Protein AF-A0A948X7G3-F1 (afdb_monomer_lite)

Secondary structure (DSSP, 8-state):
----PPP-HHHHHHHHTTS-GGGGSGGGS-HHHHHHHHHHHHHHHHHHTT-TTS----HHHHHHHHHHHHHHHHHTT---S-----HHHHHHHHHHHHHHHHHHHHHHHTT---TTHHHHHHHHHHHHHHHHHHHT-----

Sequence (141 aa):
MINIQATNFKGLIATIEGKSRAAALPSNLLDPYLHQIGRDLRIAELYLRGDYTKEPYISGILYLIAHLMRERMRENGHEVTKLKVNEDLFHVLMKIYQRYIEREIVARVVGGRCEEDGDEMLCALDLQIASFSENEHFVSS

Structure (mmCIF, N/CA/C/O backbone):
data_AF-A0A948X7G3-F1
#
_entry.id   AF-A0A948X7G3-F1
#
loop_
_atom_site.group_PDB
_atom_site.id
_atom_site.type_symbol
_atom_site.label_atom_id
_atom_site.label_alt_id
_atom_site.label_comp_id
_atom_site.label_asym_id
_atom_site.label_entity_id
_atom_site.label_seq_id
_atom_site.pdbx_PDB_ins_code
_atom_site.Cartn_x
_atom_site.Cartn_y
_atom_site.Cartn_z
_atom_site.occupancy
_atom_site.B_iso_or_equiv
_atom_site.auth_seq_id
_atom_site.auth_comp_id
_atom_site.auth_asym_id
_atom_site.auth_atom_id
_atom_site.pdbx_PDB_model_num
ATOM 1 N N . MET A 1 1 ? 12.002 7.538 -25.890 1.00 48.09 1 MET A N 1
ATOM 2 C CA . MET A 1 1 ? 11.472 7.823 -24.539 1.00 48.09 1 MET A CA 1
ATOM 3 C C . MET A 1 1 ? 10.415 6.769 -24.240 1.00 48.09 1 MET A C 1
ATOM 5 O O . MET A 1 1 ? 9.472 6.669 -25.013 1.00 48.09 1 MET A O 1
ATOM 9 N N . ILE A 1 2 ? 10.603 5.913 -23.230 1.00 47.28 2 ILE A N 1
ATOM 10 C CA . ILE A 1 2 ? 9.582 4.917 -22.858 1.00 47.28 2 ILE A CA 1
ATOM 11 C C . ILE A 1 2 ? 8.443 5.678 -22.174 1.00 47.28 2 ILE A C 1
ATOM 13 O O . ILE A 1 2 ? 8.673 6.318 -21.150 1.00 47.28 2 ILE A O 1
ATOM 17 N N . ASN A 1 3 ? 7.242 5.644 -22.756 1.00 61.50 3 ASN A N 1
ATOM 18 C CA . ASN A 1 3 ? 6.047 6.228 -22.155 1.00 61.50 3 ASN A CA 1
ATOM 19 C C . ASN A 1 3 ? 5.624 5.356 -20.963 1.00 61.50 3 ASN A C 1
ATOM 21 O O . ASN A 1 3 ? 5.042 4.28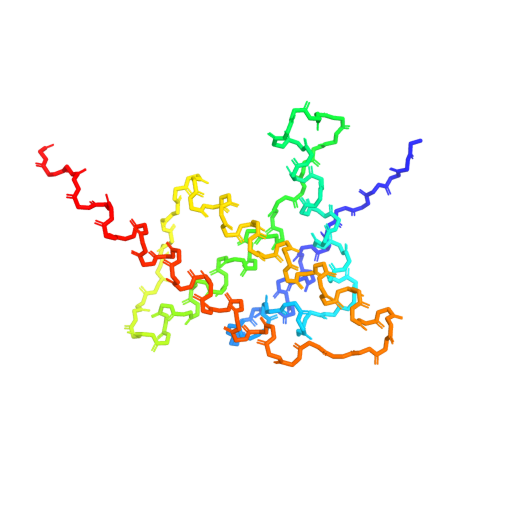6 -21.141 1.00 61.50 3 ASN A O 1
ATOM 25 N N . ILE A 1 4 ? 5.990 5.776 -19.753 1.00 64.25 4 ILE A N 1
ATOM 26 C CA . ILE A 1 4 ? 5.583 5.106 -18.520 1.00 64.25 4 ILE A CA 1
ATOM 27 C C . ILE A 1 4 ? 4.200 5.636 -18.154 1.00 64.25 4 ILE A C 1
ATOM 29 O O . ILE A 1 4 ? 4.066 6.769 -17.697 1.00 64.25 4 ILE A O 1
ATOM 33 N N . GLN A 1 5 ? 3.174 4.810 -18.355 1.00 75.38 5 GLN A N 1
ATOM 34 C CA . GLN A 1 5 ? 1.814 5.156 -17.957 1.00 75.38 5 GLN A CA 1
ATOM 35 C C . GLN A 1 5 ? 1.690 5.187 -16.432 1.00 75.38 5 GLN A C 1
ATOM 37 O O . GLN A 1 5 ? 2.082 4.228 -15.761 1.00 75.38 5 GLN A O 1
ATOM 42 N N . ALA A 1 6 ? 1.109 6.268 -15.908 1.00 73.94 6 ALA A N 1
ATOM 43 C CA . ALA A 1 6 ? 0.747 6.408 -14.501 1.00 73.94 6 ALA A CA 1
ATOM 44 C C . ALA A 1 6 ? -0.152 5.255 -14.023 1.00 73.94 6 ALA A C 1
ATOM 46 O O . ALA A 1 6 ? -0.809 4.587 -14.827 1.00 73.94 6 ALA A O 1
ATOM 47 N N . THR A 1 7 ? -0.200 5.030 -12.707 1.00 83.50 7 THR A N 1
ATOM 48 C CA . THR A 1 7 ? -1.175 4.108 -12.108 1.00 83.50 7 THR A CA 1
ATOM 49 C C . THR A 1 7 ? -2.593 4.424 -12.600 1.00 83.50 7 THR A C 1
ATOM 51 O O . THR A 1 7 ? -2.998 5.590 -12.626 1.00 83.50 7 THR A O 1
ATOM 54 N N . ASN A 1 8 ? -3.382 3.399 -12.954 1.00 88.94 8 ASN A N 1
ATOM 55 C CA . ASN A 1 8 ? -4.813 3.571 -13.238 1.00 88.94 8 ASN A CA 1
ATOM 56 C C . ASN A 1 8 ? -5.559 3.892 -11.934 1.00 88.94 8 ASN A C 1
ATOM 58 O O . ASN A 1 8 ? -6.165 3.022 -11.305 1.00 88.94 8 ASN A O 1
ATOM 62 N N . PHE A 1 9 ? -5.490 5.158 -11.530 1.00 90.25 9 PHE A N 1
ATOM 63 C CA . PHE A 1 9 ? -5.932 5.629 -10.225 1.00 90.25 9 PHE A CA 1
ATOM 64 C C . PHE A 1 9 ? -7.428 5.406 -9.990 1.00 90.25 9 PHE A C 1
ATOM 66 O O . PHE A 1 9 ? -7.822 4.943 -8.925 1.00 90.25 9 PHE A O 1
ATOM 73 N N . LYS A 1 10 ? -8.262 5.651 -11.008 1.00 92.12 10 LYS A N 1
ATOM 74 C CA . LYS A 1 10 ? -9.710 5.403 -10.920 1.00 92.12 10 LYS A CA 1
ATOM 75 C C . LYS A 1 10 ? -10.018 3.926 -10.684 1.00 92.12 10 LYS A C 1
ATOM 77 O O . LYS A 1 10 ? -10.869 3.605 -9.861 1.00 92.12 10 LYS A O 1
ATOM 82 N N . GLY A 1 11 ? -9.315 3.037 -11.387 1.00 92.75 11 GLY A N 1
ATOM 83 C CA . GLY A 1 11 ? -9.459 1.600 -11.183 1.00 92.75 11 GLY A CA 1
ATOM 84 C C . GLY A 1 11 ? -9.006 1.170 -9.787 1.00 92.75 11 GLY A C 1
ATOM 85 O O . GLY A 1 11 ? -9.727 0.437 -9.120 1.00 92.75 11 GLY A O 1
ATOM 86 N N . LEU A 1 12 ? -7.869 1.694 -9.313 1.00 93.94 12 LEU A N 1
ATOM 87 C CA . LEU A 1 12 ? -7.364 1.418 -7.967 1.00 93.94 12 LEU A CA 1
ATOM 88 C C . LEU A 1 12 ? -8.392 1.800 -6.891 1.00 93.94 12 LEU A C 1
ATOM 90 O O . LEU A 1 12 ? -8.710 0.973 -6.039 1.00 93.94 12 LEU A O 1
ATOM 94 N N . ILE A 1 13 ? -8.962 3.009 -6.967 1.00 94.38 13 ILE A N 1
ATOM 95 C CA . ILE A 1 13 ? -10.015 3.455 -6.041 1.00 94.38 13 ILE A CA 1
ATOM 96 C C . ILE A 1 13 ? -11.186 2.476 -6.062 1.00 94.38 13 ILE A C 1
ATOM 98 O O . ILE A 1 13 ? -11.562 1.965 -5.014 1.00 94.38 13 ILE A O 1
ATOM 102 N N . ALA A 1 14 ? -11.712 2.145 -7.244 1.00 93.62 14 ALA A N 1
ATOM 103 C CA . ALA A 1 14 ? -12.848 1.233 -7.366 1.00 93.62 14 ALA A CA 1
ATOM 104 C C . ALA A 1 14 ? -12.571 -0.160 -6.764 1.00 93.62 14 ALA A C 1
ATOM 106 O O . ALA A 1 14 ? -13.492 -0.831 -6.302 1.00 93.62 14 ALA A O 1
ATOM 107 N N . THR A 1 15 ? -11.310 -0.607 -6.738 1.00 93.38 15 THR A N 1
ATOM 108 C CA . THR A 1 15 ? -10.947 -1.886 -6.111 1.00 93.38 15 THR A CA 1
ATOM 109 C C . THR A 1 15 ? -10.860 -1.855 -4.590 1.00 93.38 15 THR A C 1
ATOM 111 O O . THR A 1 15 ? -10.882 -2.928 -3.989 1.00 93.38 15 THR A O 1
ATOM 114 N N . ILE A 1 16 ? -10.776 -0.684 -3.964 1.00 95.12 16 ILE A N 1
ATOM 115 C CA . ILE A 1 16 ? -10.466 -0.527 -2.531 1.00 95.12 16 ILE A CA 1
ATOM 116 C C . ILE A 1 16 ? -11.585 0.202 -1.784 1.00 95.12 16 ILE A C 1
ATOM 118 O O . ILE A 1 16 ? -11.814 -0.043 -0.601 1.00 95.12 16 ILE A O 1
ATOM 122 N N . GLU A 1 17 ? -12.302 1.092 -2.460 1.00 91.94 17 GLU A N 1
ATOM 123 C CA . GLU A 1 17 ? -13.352 1.904 -1.867 1.00 91.94 17 GLU A CA 1
ATOM 124 C C . GLU A 1 17 ? -14.423 1.043 -1.181 1.00 91.94 17 GLU A C 1
ATOM 126 O O . GLU A 1 17 ? -14.891 0.037 -1.714 1.00 91.94 17 GLU A O 1
ATOM 131 N N . GLY A 1 18 ? -14.778 1.426 0.049 1.00 88.06 18 GLY A N 1
ATOM 132 C CA . GLY A 1 18 ? -15.749 0.709 0.878 1.00 88.06 18 GLY A CA 1
ATOM 133 C C . GLY A 1 18 ? -15.259 -0.617 1.474 1.00 88.06 18 GLY A C 1
ATOM 134 O O . GLY A 1 18 ? -16.023 -1.255 2.198 1.00 88.06 18 GLY A O 1
ATOM 135 N N . LYS A 1 19 ? -14.018 -1.041 1.207 1.00 93.50 19 LYS A N 1
ATOM 136 C CA . LYS A 1 19 ? -13.433 -2.257 1.790 1.00 93.50 19 LYS A CA 1
ATOM 137 C C . LYS A 1 19 ? -12.692 -1.966 3.097 1.00 93.50 19 LYS A C 1
ATOM 139 O O . LYS A 1 19 ? -12.470 -0.813 3.456 1.00 93.50 19 LYS A O 1
ATOM 144 N N . SER A 1 20 ? -12.346 -3.032 3.818 1.00 92.50 20 SER A N 1
ATOM 145 C CA . SER A 1 20 ? -11.525 -2.950 5.028 1.00 92.50 20 SER A CA 1
ATOM 146 C C . SER A 1 20 ? -10.082 -2.566 4.700 1.00 92.50 20 SER A C 1
ATOM 148 O O . SER A 1 20 ? -9.631 -2.740 3.565 1.00 92.50 20 SER A O 1
ATOM 150 N N . ARG A 1 21 ? -9.320 -2.160 5.727 1.00 90.25 21 ARG A N 1
ATOM 151 C CA . ARG A 1 21 ? -7.892 -1.812 5.610 1.00 90.25 21 ARG A CA 1
ATOM 152 C C . ARG A 1 21 ? -7.072 -2.859 4.849 1.00 90.25 21 ARG A C 1
ATOM 154 O O . ARG A 1 21 ? -6.161 -2.510 4.104 1.00 90.25 21 ARG A O 1
ATOM 161 N N . ALA A 1 22 ? -7.428 -4.139 4.992 1.00 91.81 22 ALA A N 1
ATOM 162 C CA . ALA A 1 22 ? -6.735 -5.248 4.349 1.00 91.81 22 ALA A CA 1
ATOM 163 C C . ALA A 1 22 ? -6.706 -5.115 2.818 1.00 91.81 22 ALA A C 1
ATOM 165 O O . ALA A 1 22 ? -5.735 -5.537 2.198 1.00 91.81 22 ALA A O 1
ATOM 166 N N . ALA A 1 23 ? -7.712 -4.486 2.199 1.00 94.25 23 ALA A N 1
ATOM 167 C CA . ALA A 1 23 ? -7.762 -4.285 0.750 1.00 94.25 23 ALA A CA 1
ATOM 168 C C . ALA A 1 23 ? -6.630 -3.396 0.208 1.00 94.25 23 ALA A C 1
ATOM 170 O O . ALA A 1 23 ? -6.317 -3.469 -0.977 1.00 94.25 23 ALA A O 1
ATOM 171 N N . ALA A 1 24 ? -6.017 -2.573 1.062 1.00 95.69 24 ALA A N 1
ATOM 172 C CA . ALA A 1 24 ? -4.883 -1.727 0.711 1.00 95.69 24 ALA A CA 1
ATOM 173 C C . ALA A 1 24 ? -3.522 -2.349 1.078 1.00 95.69 24 ALA A C 1
ATOM 175 O O . ALA A 1 24 ? -2.498 -1.684 0.916 1.00 95.69 24 ALA A O 1
ATOM 176 N N . LEU A 1 25 ? -3.480 -3.598 1.562 1.00 95.25 25 LEU A N 1
ATOM 177 C CA . LEU A 1 25 ? -2.226 -4.322 1.792 1.00 95.25 25 LEU A CA 1
ATOM 178 C C . LEU A 1 25 ? -1.654 -4.855 0.471 1.00 95.25 25 LEU A C 1
ATOM 180 O O . LEU A 1 25 ? -2.434 -5.325 -0.361 1.00 95.25 25 LEU A O 1
ATOM 184 N N . PRO A 1 26 ? -0.318 -4.868 0.290 1.00 95.38 26 PRO A N 1
ATOM 185 C CA . PRO A 1 26 ? 0.322 -5.398 -0.915 1.00 95.38 26 PRO A CA 1
ATOM 186 C C . PRO A 1 26 ? -0.168 -6.793 -1.317 1.00 95.38 26 PRO A C 1
ATOM 188 O O . PRO A 1 26 ? -0.505 -7.008 -2.480 1.00 95.38 26 PRO A O 1
ATOM 191 N N . SER A 1 27 ? -0.315 -7.705 -0.353 1.00 94.00 27 SER A N 1
ATOM 192 C CA . SER A 1 27 ? -0.788 -9.077 -0.581 1.00 94.00 27 SER A CA 1
ATOM 193 C C . SER A 1 27 ? -2.190 -9.168 -1.191 1.00 94.00 27 SER A C 1
ATOM 195 O O . SER A 1 27 ? -2.499 -10.136 -1.881 1.00 94.00 27 SER A O 1
ATOM 197 N N . ASN A 1 28 ? -3.022 -8.140 -1.013 1.00 94.69 28 ASN A N 1
ATOM 198 C CA . ASN A 1 28 ? -4.388 -8.087 -1.534 1.00 94.69 28 ASN A CA 1
ATOM 199 C C . ASN A 1 28 ? -4.530 -7.228 -2.799 1.00 94.69 28 ASN A C 1
ATOM 201 O O . ASN A 1 28 ? -5.610 -7.182 -3.394 1.00 94.69 28 ASN A O 1
ATOM 205 N N . LEU A 1 29 ? -3.460 -6.561 -3.244 1.00 94.69 29 LEU A N 1
ATOM 206 C CA . LEU A 1 29 ? -3.476 -5.826 -4.503 1.00 94.69 29 LEU A CA 1
ATOM 207 C C . LEU A 1 29 ? -3.440 -6.790 -5.690 1.00 94.69 29 LEU A C 1
ATOM 209 O O . LEU A 1 29 ? -2.717 -7.788 -5.696 1.00 94.69 29 LEU A O 1
ATOM 213 N N . LEU A 1 30 ? -4.190 -6.457 -6.741 1.00 93.12 30 LEU A N 1
ATOM 214 C CA . LEU A 1 30 ? -4.073 -7.139 -8.031 1.00 93.12 30 LEU A CA 1
ATOM 215 C C . LEU A 1 30 ? -2.705 -6.836 -8.656 1.00 93.12 30 LEU A C 1
ATOM 217 O O . LEU A 1 30 ? -2.227 -5.704 -8.551 1.00 93.12 30 LEU A O 1
ATOM 221 N N . ASP A 1 31 ? -2.126 -7.806 -9.372 1.00 92.62 31 ASP A N 1
ATOM 222 C CA . ASP A 1 31 ? -0.799 -7.685 -10.003 1.00 92.62 31 ASP A CA 1
ATOM 223 C C . ASP A 1 31 ? -0.577 -6.360 -10.753 1.00 92.62 31 ASP A C 1
ATOM 225 O O . ASP A 1 31 ? 0.458 -5.723 -10.534 1.00 92.62 31 ASP A O 1
ATOM 229 N N . PRO A 1 32 ? -1.522 -5.862 -11.585 1.00 93.25 32 PRO A N 1
ATOM 230 C CA . PRO A 1 32 ? -1.306 -4.605 -12.293 1.00 93.25 32 PRO A CA 1
ATOM 231 C C . PRO A 1 32 ? -1.083 -3.424 -11.345 1.00 93.25 32 PRO A C 1
ATOM 233 O O . PRO A 1 32 ? -0.212 -2.595 -11.598 1.00 93.25 32 PRO A O 1
ATOM 236 N N . TYR A 1 33 ? -1.838 -3.353 -10.246 1.00 94.88 33 TYR A N 1
ATOM 237 C CA . TYR A 1 33 ? -1.699 -2.280 -9.263 1.00 94.88 33 TYR A CA 1
ATOM 238 C C . TYR A 1 33 ? -0.448 -2.451 -8.416 1.00 94.88 33 TYR A C 1
ATOM 240 O O . TYR A 1 33 ? 0.242 -1.467 -8.170 1.00 94.88 33 TYR A O 1
ATOM 248 N N . LEU A 1 34 ? -0.113 -3.685 -8.039 1.00 94.31 34 LEU A N 1
ATOM 249 C CA . LEU A 1 34 ? 1.105 -3.990 -7.298 1.00 94.31 34 LEU A CA 1
ATOM 250 C C . LEU A 1 34 ? 2.349 -3.469 -8.042 1.00 94.31 34 LEU A C 1
ATOM 252 O O . LEU A 1 34 ? 3.142 -2.704 -7.492 1.00 94.31 34 LEU A O 1
ATOM 256 N N . HIS A 1 35 ? 2.478 -3.796 -9.330 1.00 94.06 35 HIS A N 1
ATOM 257 C CA . HIS A 1 35 ? 3.606 -3.348 -10.149 1.00 94.06 35 HIS A CA 1
ATOM 258 C C . HIS A 1 35 ? 3.579 -1.845 -10.455 1.00 94.06 35 HIS A C 1
ATOM 260 O O . HIS A 1 35 ? 4.634 -1.206 -10.466 1.00 94.06 35 HIS A O 1
ATOM 266 N N . GLN A 1 36 ?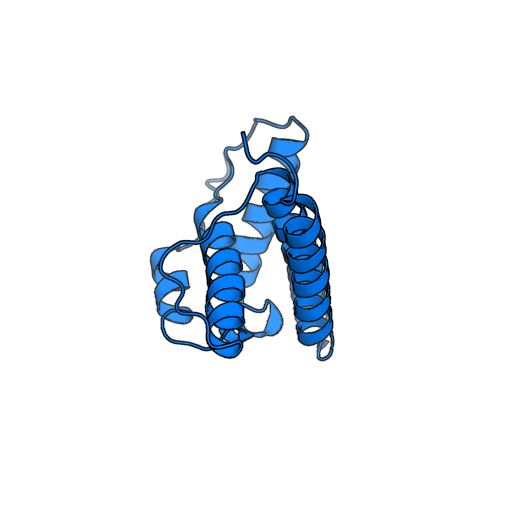 2.400 -1.266 -10.706 1.00 94.44 36 GLN A N 1
ATOM 267 C CA . GLN A 1 36 ? 2.269 0.174 -10.951 1.00 94.44 36 GLN A CA 1
ATOM 268 C C . GLN A 1 36 ? 2.676 0.991 -9.719 1.00 94.44 36 GLN A C 1
ATOM 270 O O . GLN A 1 36 ? 3.489 1.904 -9.843 1.00 94.44 36 GLN A O 1
ATOM 275 N N . ILE A 1 37 ? 2.194 0.615 -8.532 1.00 95.38 37 ILE A N 1
ATOM 276 C CA . ILE A 1 37 ? 2.536 1.286 -7.275 1.00 95.38 37 ILE A CA 1
ATOM 277 C C . ILE A 1 37 ? 4.009 1.074 -6.923 1.00 95.38 37 ILE A C 1
ATOM 279 O O . ILE A 1 37 ? 4.671 2.032 -6.536 1.00 95.38 37 ILE A O 1
ATOM 283 N N . GLY A 1 38 ? 4.558 -0.131 -7.111 1.00 95.06 38 GLY A N 1
ATOM 284 C CA . GLY A 1 38 ? 5.977 -0.397 -6.843 1.00 95.06 38 GLY A CA 1
ATOM 285 C C . GLY A 1 38 ? 6.895 0.466 -7.711 1.00 95.06 38 GLY A C 1
ATOM 286 O O . GLY A 1 38 ? 7.856 1.065 -7.228 1.00 95.06 38 GLY A O 1
ATOM 287 N N . ARG A 1 39 ? 6.551 0.618 -8.993 1.00 94.31 39 ARG A N 1
ATOM 288 C CA . ARG A 1 39 ? 7.240 1.537 -9.903 1.00 94.31 39 ARG A CA 1
ATOM 289 C C . ARG A 1 39 ? 7.098 2.994 -9.462 1.00 94.31 39 ARG A C 1
ATOM 291 O O . ARG A 1 39 ? 8.092 3.715 -9.468 1.00 94.31 39 ARG A O 1
ATOM 298 N N . ASP A 1 40 ? 5.891 3.432 -9.118 1.00 94.12 40 ASP A N 1
ATOM 299 C CA . ASP A 1 40 ? 5.628 4.824 -8.741 1.00 94.12 40 ASP A CA 1
ATOM 300 C C . ASP A 1 40 ? 6.356 5.196 -7.436 1.00 94.12 40 ASP A C 1
ATOM 302 O O . ASP A 1 40 ? 6.949 6.273 -7.357 1.00 94.12 40 ASP A O 1
ATOM 306 N N . LEU A 1 41 ? 6.426 4.275 -6.465 1.00 94.50 41 LEU A N 1
ATOM 307 C CA . LEU A 1 41 ? 7.235 4.413 -5.246 1.00 94.50 41 LEU A CA 1
ATOM 308 C C . LEU A 1 41 ? 8.719 4.547 -5.570 1.00 94.50 41 LEU A C 1
ATOM 310 O O . LEU A 1 41 ? 9.383 5.435 -5.042 1.00 94.50 41 LEU A O 1
ATOM 314 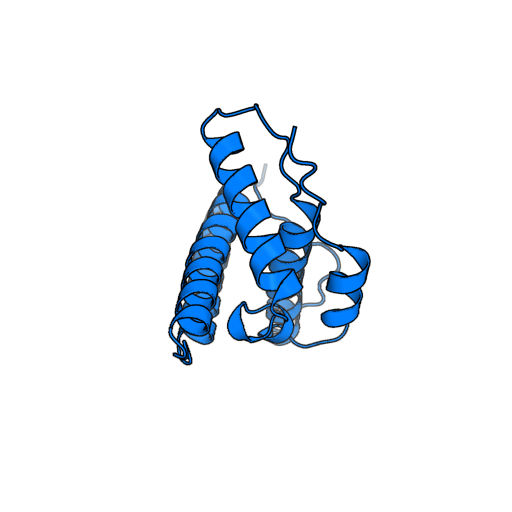N N . ARG A 1 42 ? 9.234 3.727 -6.493 1.00 94.06 42 ARG A N 1
ATOM 315 C CA . ARG A 1 42 ? 10.636 3.815 -6.906 1.00 94.06 42 ARG A CA 1
ATOM 316 C C . ARG A 1 42 ? 10.960 5.139 -7.599 1.00 94.06 42 ARG A C 1
ATOM 318 O O . ARG A 1 42 ? 12.035 5.689 -7.378 1.00 94.06 42 ARG A O 1
ATOM 325 N N . ILE A 1 43 ? 10.054 5.657 -8.430 1.00 93.06 43 ILE A N 1
ATOM 326 C CA . ILE A 1 43 ? 10.214 6.981 -9.053 1.00 93.06 43 ILE A CA 1
ATOM 327 C C . ILE A 1 43 ? 10.203 8.070 -7.975 1.00 93.06 43 ILE A C 1
ATOM 329 O O . ILE A 1 43 ? 11.070 8.939 -7.995 1.00 93.06 43 ILE A O 1
ATOM 333 N N . ALA A 1 44 ? 9.278 8.002 -7.014 1.00 91.94 44 ALA A N 1
ATOM 334 C CA . ALA A 1 44 ? 9.221 8.952 -5.906 1.00 91.94 44 ALA A CA 1
ATOM 335 C C . ALA A 1 44 ? 10.492 8.928 -5.047 1.00 91.94 44 ALA A C 1
ATOM 337 O O . ALA A 1 44 ? 11.028 9.980 -4.714 1.00 91.94 44 ALA A O 1
ATOM 338 N N . GLU A 1 45 ? 11.029 7.747 -4.745 1.00 92.81 45 GLU A N 1
ATOM 339 C CA . GLU A 1 45 ? 12.289 7.607 -4.017 1.00 92.81 45 GLU A CA 1
ATOM 340 C C . GLU A 1 45 ? 13.469 8.248 -4.764 1.00 92.81 45 GLU A C 1
ATOM 342 O O . GLU A 1 45 ? 14.278 8.945 -4.152 1.00 92.81 45 GLU A O 1
ATOM 347 N N . LEU A 1 46 ? 13.581 8.022 -6.078 1.00 92.06 46 LEU A N 1
ATOM 348 C CA . LEU A 1 46 ? 14.628 8.632 -6.905 1.00 92.06 46 LEU A CA 1
ATOM 349 C C . LEU A 1 46 ? 14.496 10.158 -6.934 1.00 92.06 46 LEU A C 1
ATOM 351 O O . LEU A 1 46 ? 15.492 10.857 -6.744 1.00 92.06 46 LEU A O 1
ATOM 355 N N . TYR A 1 47 ? 13.268 10.659 -7.070 1.00 92.06 47 TYR A N 1
ATOM 356 C CA . TYR A 1 47 ? 12.971 12.087 -7.031 1.00 92.06 47 TYR A CA 1
ATOM 357 C C . TYR A 1 47 ? 13.404 12.722 -5.702 1.00 92.06 47 TYR A C 1
ATOM 359 O O . TYR A 1 47 ? 14.106 13.730 -5.697 1.00 92.06 47 TYR A O 1
ATOM 367 N N . LEU A 1 48 ? 13.084 12.086 -4.569 1.00 88.00 48 LEU A N 1
ATOM 368 C CA . LEU A 1 48 ? 13.504 12.541 -3.234 1.00 88.00 48 LEU A CA 1
ATOM 369 C C . LEU A 1 48 ? 15.027 12.497 -3.026 1.00 88.00 48 LEU A C 1
ATOM 371 O O . LEU A 1 48 ? 15.556 13.211 -2.178 1.00 88.00 48 LEU A O 1
ATOM 375 N N . ARG A 1 49 ? 15.750 11.676 -3.796 1.00 90.38 49 ARG A N 1
ATOM 376 C CA . ARG A 1 49 ? 17.223 11.607 -3.792 1.00 90.38 49 ARG A CA 1
ATOM 377 C C . ARG A 1 49 ? 17.881 12.595 -4.764 1.00 90.38 49 ARG A C 1
ATOM 379 O O . ARG A 1 49 ? 19.105 12.588 -4.882 1.00 90.38 49 ARG A O 1
ATOM 386 N N . GLY A 1 50 ? 17.100 13.435 -5.443 1.00 90.56 50 GLY A N 1
ATOM 387 C CA . GLY A 1 50 ? 17.593 14.468 -6.353 1.00 90.56 50 GLY A CA 1
ATOM 388 C C . GLY A 1 50 ? 17.635 14.071 -7.830 1.00 90.56 50 GLY A C 1
ATOM 389 O O . GLY A 1 50 ? 18.137 14.844 -8.645 1.00 90.56 50 GLY A O 1
ATOM 390 N N . ASP A 1 51 ? 17.120 12.895 -8.200 1.00 92.38 51 ASP A N 1
ATOM 391 C CA . ASP A 1 51 ? 16.935 12.522 -9.605 1.00 92.38 51 ASP A CA 1
ATOM 392 C C . ASP A 1 51 ? 15.580 13.029 -10.112 1.00 92.38 51 ASP A C 1
ATOM 394 O O . ASP A 1 51 ? 14.545 12.371 -10.004 1.00 92.38 51 ASP A O 1
ATOM 398 N N . TYR A 1 52 ? 15.607 14.219 -10.706 1.00 90.19 52 TYR A N 1
ATOM 399 C CA . TYR A 1 52 ? 14.423 14.896 -11.236 1.00 90.19 52 TYR A CA 1
ATOM 400 C C . TYR A 1 52 ? 14.127 14.554 -12.703 1.00 90.19 52 TYR A C 1
ATOM 402 O O . TYR A 1 52 ? 13.395 15.279 -13.376 1.00 90.19 52 TYR A O 1
ATOM 410 N N . THR A 1 53 ? 14.689 13.465 -13.242 1.00 88.06 53 THR A N 1
ATOM 411 C CA . THR A 1 53 ? 14.455 13.071 -14.645 1.00 88.06 53 THR A CA 1
ATOM 412 C C . THR A 1 53 ? 13.021 12.615 -14.919 1.00 88.06 53 THR A C 1
ATOM 414 O O . THR A 1 53 ? 12.601 12.570 -16.079 1.00 88.06 53 THR A O 1
ATOM 417 N N . LYS A 1 54 ? 12.264 12.261 -13.873 1.00 85.12 54 LYS A N 1
ATOM 418 C CA . LYS A 1 54 ? 10.862 11.837 -13.948 1.00 85.12 54 LYS A CA 1
ATOM 419 C C . LYS A 1 54 ? 10.069 12.409 -12.785 1.00 85.12 54 LYS A C 1
ATOM 421 O O . LYS A 1 54 ? 10.495 12.306 -11.643 1.00 85.12 54 LYS A O 1
ATOM 426 N N . GLU A 1 55 ? 8.885 12.929 -13.077 1.00 86.62 55 GLU A N 1
ATOM 427 C CA . GLU A 1 55 ? 7.950 13.376 -12.049 1.00 86.62 55 GLU 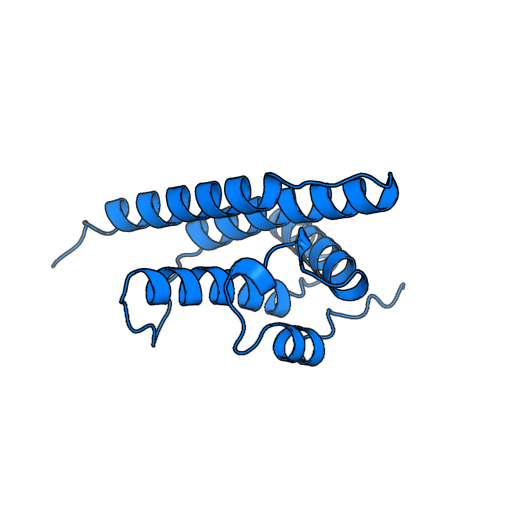A CA 1
ATOM 428 C C . GLU A 1 55 ? 7.232 12.171 -11.408 1.00 86.62 55 GLU A C 1
ATOM 430 O O . GLU A 1 55 ? 6.822 11.248 -12.125 1.00 86.62 55 GLU A O 1
ATOM 435 N N . PRO A 1 56 ? 7.101 12.124 -10.070 1.00 86.88 56 PRO A N 1
ATOM 436 C CA . PRO A 1 56 ? 6.511 10.983 -9.387 1.00 86.88 56 PRO A CA 1
ATOM 437 C C . PRO A 1 56 ? 4.979 11.006 -9.406 1.00 86.88 56 PRO A C 1
ATOM 439 O O . PRO A 1 56 ? 4.335 12.003 -9.086 1.00 86.88 56 PRO A O 1
ATOM 442 N N . TYR A 1 57 ? 4.375 9.850 -9.685 1.00 89.44 57 TYR A N 1
ATOM 443 C CA . TYR A 1 57 ? 2.927 9.657 -9.602 1.00 89.44 57 TYR A CA 1
ATOM 444 C C . TYR A 1 57 ? 2.514 9.228 -8.186 1.00 89.44 57 TYR A C 1
ATOM 446 O O . TYR A 1 57 ? 2.401 8.043 -7.884 1.00 89.44 57 TYR A O 1
ATOM 454 N N . ILE A 1 58 ? 2.271 10.191 -7.296 1.00 88.69 58 ILE A N 1
ATOM 455 C CA . ILE A 1 58 ? 2.039 9.899 -5.867 1.00 88.69 58 ILE A CA 1
ATOM 456 C C . ILE A 1 58 ? 0.580 9.608 -5.486 1.00 88.69 58 ILE A C 1
ATOM 458 O O . ILE A 1 58 ? 0.325 9.116 -4.390 1.00 88.69 58 ILE A O 1
ATOM 462 N N . SER A 1 59 ? -0.398 9.872 -6.359 1.00 91.25 59 SER A N 1
ATOM 463 C CA . SER A 1 59 ? -1.827 9.797 -6.001 1.00 91.25 59 SER A CA 1
ATOM 464 C C . SER A 1 59 ? -2.278 8.407 -5.543 1.00 91.25 59 SER A C 1
ATOM 466 O O . SER A 1 59 ? -3.017 8.295 -4.567 1.00 91.25 59 SER A O 1
ATOM 468 N N . GLY A 1 60 ? -1.820 7.343 -6.213 1.00 92.75 60 GLY A N 1
ATOM 469 C CA . GLY A 1 60 ? -2.153 5.968 -5.828 1.00 92.75 60 GLY A CA 1
ATOM 470 C C . GLY A 1 60 ? -1.579 5.595 -4.461 1.00 92.75 60 GLY A C 1
ATOM 471 O O . GLY A 1 60 ? -2.287 5.045 -3.622 1.00 92.75 60 GLY A O 1
ATOM 472 N N . ILE A 1 61 ? -0.324 5.976 -4.216 1.00 92.06 61 ILE A N 1
ATOM 473 C CA . ILE A 1 61 ? 0.387 5.749 -2.951 1.00 92.06 61 ILE A CA 1
ATOM 474 C C . ILE A 1 61 ? -0.321 6.485 -1.809 1.00 92.06 61 ILE A C 1
ATOM 476 O O . ILE A 1 61 ? -0.629 5.888 -0.779 1.00 92.06 61 ILE A O 1
ATOM 480 N N . LEU A 1 62 ? -0.636 7.766 -2.023 1.00 90.62 62 LEU A N 1
ATOM 481 C CA . LEU A 1 62 ? -1.369 8.598 -1.071 1.00 90.62 62 LEU A CA 1
ATOM 482 C C . LEU A 1 62 ? -2.718 7.983 -0.711 1.00 90.62 62 LEU A C 1
ATOM 484 O O . LEU A 1 62 ? -3.063 7.914 0.464 1.00 90.62 62 LEU A O 1
ATOM 488 N N . TYR A 1 63 ? -3.469 7.515 -1.706 1.00 93.38 63 TYR A N 1
ATOM 489 C CA . TYR A 1 63 ? -4.769 6.897 -1.474 1.00 93.38 63 TYR A CA 1
ATOM 490 C C . TYR A 1 63 ? -4.663 5.604 -0.657 1.00 93.38 63 TYR A C 1
ATOM 492 O O . TYR A 1 63 ? -5.452 5.411 0.264 1.00 93.38 63 TYR A O 1
ATOM 500 N N . LEU A 1 64 ? -3.678 4.748 -0.944 1.00 94.69 64 LEU A N 1
ATOM 501 C CA . LEU A 1 64 ? -3.452 3.501 -0.207 1.00 94.69 64 LEU A CA 1
ATOM 502 C C . LEU A 1 64 ? -3.108 3.763 1.261 1.00 94.69 64 LEU A C 1
ATOM 504 O O . LEU A 1 64 ? -3.735 3.193 2.153 1.00 94.69 64 LEU A O 1
ATOM 508 N N . ILE A 1 65 ? -2.162 4.671 1.515 1.00 91.75 65 ILE A N 1
ATOM 509 C CA . ILE A 1 65 ? -1.768 5.057 2.875 1.00 91.75 65 ILE A CA 1
ATOM 510 C C . ILE A 1 65 ? -2.949 5.704 3.608 1.00 91.75 65 ILE A C 1
ATOM 512 O O . ILE A 1 65 ? -3.262 5.319 4.733 1.00 91.75 65 ILE A O 1
ATOM 516 N N . ALA A 1 66 ? -3.657 6.636 2.965 1.00 90.44 66 ALA A N 1
ATOM 517 C CA . ALA A 1 66 ? -4.819 7.290 3.557 1.00 90.44 66 ALA A CA 1
ATOM 518 C C . ALA A 1 66 ? -5.947 6.297 3.873 1.00 90.44 66 ALA A C 1
ATOM 520 O O . ALA A 1 66 ? -6.582 6.417 4.918 1.00 90.44 66 ALA A O 1
ATOM 521 N N . HIS A 1 67 ? -6.188 5.305 3.011 1.00 92.75 67 HIS A N 1
ATOM 522 C CA . HIS A 1 67 ? -7.173 4.254 3.261 1.00 92.75 67 HIS A CA 1
ATOM 523 C C . HIS A 1 67 ? -6.791 3.412 4.484 1.00 92.75 67 HIS A C 1
ATOM 525 O O . HIS A 1 67 ? -7.627 3.225 5.367 1.00 92.75 67 HIS A O 1
ATOM 531 N N . LEU A 1 68 ? -5.529 2.975 4.581 1.00 91.06 68 LEU A N 1
ATOM 532 C CA . LEU A 1 68 ? -5.025 2.230 5.740 1.00 91.06 68 LEU A CA 1
ATOM 533 C C . LEU A 1 68 ? -5.217 3.018 7.042 1.00 91.06 68 LEU A C 1
ATOM 535 O O . LEU A 1 68 ? -5.784 2.493 7.999 1.00 91.06 68 LEU A O 1
ATOM 539 N N . MET A 1 69 ? -4.814 4.291 7.059 1.00 87.06 69 MET A N 1
ATOM 540 C CA . MET A 1 69 ? -4.958 5.159 8.232 1.00 87.06 69 MET A CA 1
ATOM 541 C C . MET A 1 69 ? -6.425 5.393 8.601 1.00 87.06 69 MET A C 1
ATOM 543 O O . MET A 1 69 ? -6.804 5.288 9.767 1.00 87.06 69 MET A O 1
ATOM 547 N N . ARG A 1 70 ? -7.270 5.695 7.609 1.00 88.31 70 ARG A N 1
ATOM 548 C CA . ARG A 1 70 ? -8.689 5.983 7.827 1.00 88.31 70 ARG A CA 1
ATOM 549 C C . ARG A 1 70 ? -9.419 4.783 8.415 1.00 88.31 70 ARG A C 1
ATOM 551 O O . ARG A 1 70 ? -10.126 4.937 9.407 1.00 88.31 70 ARG A O 1
ATOM 558 N N . GLU A 1 71 ? -9.266 3.604 7.819 1.00 89.38 71 GLU A N 1
ATOM 559 C CA . GLU A 1 71 ? -9.947 2.406 8.315 1.00 89.38 71 GLU A CA 1
ATOM 560 C C . GLU A 1 71 ? -9.418 1.998 9.698 1.00 89.38 71 GLU A C 1
ATOM 562 O O . GLU A 1 71 ? -10.212 1.640 10.563 1.00 89.38 71 GLU A O 1
ATOM 567 N N . ARG A 1 72 ? -8.118 2.176 9.975 1.00 84.00 72 ARG A N 1
ATOM 568 C CA . ARG A 1 72 ? -7.547 1.947 11.312 1.00 84.00 72 ARG A CA 1
ATOM 569 C C . ARG A 1 72 ? -8.183 2.830 12.388 1.00 84.00 72 ARG A C 1
ATOM 571 O O . ARG A 1 72 ? -8.521 2.352 13.469 1.00 84.00 72 ARG A O 1
ATOM 578 N N . MET A 1 73 ? -8.344 4.120 12.105 1.00 82.88 73 MET A N 1
ATOM 579 C CA . MET A 1 73 ? -8.986 5.057 13.029 1.00 82.88 73 MET A CA 1
ATOM 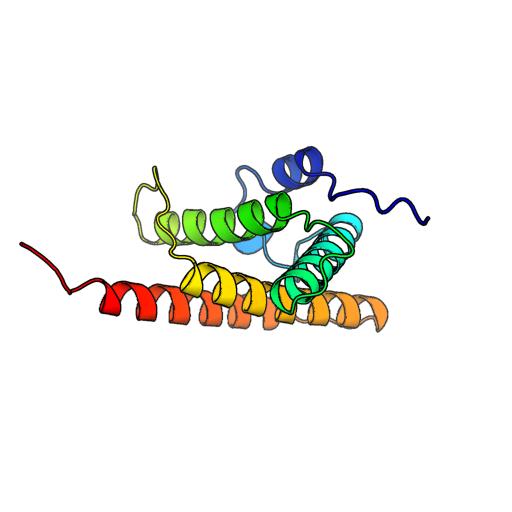580 C C . MET A 1 73 ? -10.475 4.727 13.225 1.00 82.88 73 MET A C 1
ATOM 582 O O . MET A 1 73 ? -10.959 4.795 14.355 1.00 82.88 73 MET A O 1
ATOM 586 N N . ARG A 1 74 ? -11.181 4.295 12.168 1.00 85.38 74 ARG A N 1
ATOM 587 C CA . ARG A 1 74 ? -12.573 3.816 12.267 1.00 85.38 74 ARG A CA 1
ATOM 588 C C . ARG A 1 74 ? -12.699 2.571 13.144 1.00 85.38 74 ARG A C 1
ATOM 590 O O . ARG A 1 74 ? -13.623 2.502 13.948 1.00 85.38 74 ARG A O 1
ATOM 597 N N . GLU A 1 75 ? -11.773 1.619 13.033 1.00 85.25 75 GLU A N 1
ATOM 598 C CA . GLU A 1 75 ? -11.718 0.423 13.892 1.00 85.25 75 GLU A CA 1
ATOM 599 C C . GLU A 1 75 ? -11.515 0.777 15.374 1.00 85.25 75 GLU A C 1
ATOM 601 O O . GLU A 1 75 ? -12.040 0.094 16.247 1.00 85.25 75 GLU A O 1
ATOM 606 N N . ASN A 1 76 ? -10.816 1.879 15.659 1.00 81.19 76 ASN A N 1
ATOM 607 C CA . ASN A 1 76 ? -10.647 2.427 17.009 1.00 81.19 76 ASN A CA 1
ATOM 608 C C . ASN A 1 76 ? -11.820 3.321 17.464 1.00 81.19 76 ASN A C 1
ATOM 610 O O . ASN A 1 76 ? -11.728 3.974 18.500 1.00 81.19 76 ASN A O 1
ATOM 614 N N . GLY A 1 77 ? -12.922 3.373 16.709 1.00 81.44 77 GLY A N 1
ATOM 615 C CA . GLY A 1 77 ? -14.118 4.137 17.071 1.00 81.44 77 GLY A CA 1
ATOM 616 C C . GLY A 1 77 ? -14.043 5.637 16.771 1.00 81.44 77 GLY A C 1
ATOM 617 O O . GLY A 1 77 ? -14.898 6.389 17.236 1.00 81.44 77 GLY A O 1
ATOM 618 N N . HIS A 1 78 ? -13.059 6.091 15.991 1.00 78.88 78 HIS A N 1
ATOM 619 C CA . HIS A 1 78 ? -12.957 7.490 15.581 1.00 78.88 78 HIS A CA 1
ATOM 620 C C . HIS A 1 78 ? -13.651 7.731 14.238 1.00 78.88 78 HIS A C 1
ATOM 622 O O . HIS A 1 78 ? -13.407 7.036 13.248 1.00 78.88 78 HIS A O 1
ATOM 628 N N . GLU A 1 79 ? -14.481 8.772 14.173 1.00 79.56 79 GLU A N 1
ATOM 629 C CA . GLU A 1 79 ? -14.995 9.281 12.905 1.00 79.56 79 GLU A CA 1
ATOM 630 C C . GLU A 1 79 ? -13.910 10.111 12.205 1.00 79.56 79 GLU A C 1
ATOM 632 O O . GLU A 1 79 ? -13.462 11.144 12.705 1.00 79.56 79 GLU A O 1
ATOM 637 N N . VAL A 1 80 ? -13.463 9.653 11.034 1.00 75.69 80 VAL A N 1
ATOM 638 C CA . VAL A 1 80 ? -12.382 10.301 10.285 1.00 75.69 80 VAL A CA 1
ATOM 639 C C . VAL A 1 80 ? -12.961 11.161 9.174 1.00 75.69 80 VAL A C 1
ATOM 641 O O . VAL A 1 80 ? -13.319 10.662 8.108 1.00 75.69 80 VAL A O 1
ATOM 644 N N . THR A 1 81 ? -13.004 12.470 9.398 1.00 71.94 81 THR A N 1
ATOM 645 C CA . THR A 1 81 ? -13.380 13.447 8.361 1.00 71.94 81 THR A CA 1
ATOM 646 C C . THR A 1 81 ? -12.172 14.155 7.750 1.00 71.94 81 THR A C 1
ATOM 648 O O . THR A 1 81 ? -12.252 14.655 6.629 1.00 71.94 81 THR A O 1
ATOM 651 N N . LYS A 1 82 ? -11.036 14.179 8.461 1.00 75.88 82 LYS A N 1
ATOM 652 C CA . LYS A 1 82 ? -9.766 14.764 8.013 1.00 75.88 82 LYS A CA 1
ATOM 653 C C . LYS A 1 82 ? -8.592 13.938 8.532 1.00 75.88 82 LYS A C 1
ATOM 655 O O . LYS A 1 82 ? -8.583 13.546 9.694 1.00 75.88 82 LYS A O 1
ATOM 660 N N . LEU A 1 83 ? -7.596 13.723 7.675 1.00 78.06 83 LEU A N 1
ATOM 661 C CA . LEU A 1 83 ? -6.298 13.162 8.047 1.00 78.06 83 LEU A CA 1
ATOM 662 C C . LEU A 1 83 ? -5.267 14.289 8.023 1.00 78.06 83 LEU A C 1
ATOM 664 O O . LEU A 1 83 ? -5.143 14.992 7.019 1.00 78.06 83 LEU A O 1
ATOM 668 N N . LYS A 1 84 ? -4.542 14.463 9.127 1.00 79.06 84 LYS A N 1
ATOM 669 C CA . LYS A 1 84 ? -3.390 15.361 9.210 1.00 79.06 84 LYS A CA 1
ATOM 670 C C . LYS A 1 84 ? -2.140 14.491 9.245 1.00 79.06 84 LYS A C 1
ATOM 672 O O . LYS A 1 84 ? -2.021 13.625 10.104 1.00 79.06 84 LYS A O 1
ATOM 677 N N . VAL A 1 85 ? -1.243 14.700 8.289 1.00 79.75 85 VAL A N 1
ATOM 678 C CA . VAL A 1 85 ? 0.021 13.969 8.166 1.00 79.75 85 VAL A CA 1
ATOM 679 C C . VAL A 1 85 ? 1.088 15.005 7.844 1.00 79.75 85 VAL A C 1
ATOM 681 O O . VAL A 1 85 ? 0.889 15.817 6.940 1.00 79.75 85 VAL A O 1
ATOM 684 N N . ASN A 1 86 ? 2.178 15.029 8.610 1.00 85.69 86 ASN A N 1
ATOM 685 C CA . ASN A 1 86 ? 3.327 15.868 8.280 1.00 85.69 86 ASN A CA 1
ATOM 686 C C . ASN A 1 86 ? 4.224 15.169 7.242 1.00 85.69 86 ASN A C 1
ATOM 688 O O . ASN A 1 86 ? 4.067 13.980 6.962 1.00 85.69 86 ASN A O 1
ATOM 692 N N . GLU A 1 87 ? 5.147 15.921 6.650 1.00 85.25 87 GLU A N 1
ATOM 693 C CA . GLU A 1 87 ? 6.004 15.422 5.571 1.00 85.25 87 GLU A CA 1
ATOM 694 C C . GLU A 1 87 ? 6.904 14.257 6.017 1.00 85.25 87 GLU A C 1
ATOM 696 O O . GLU A 1 87 ? 7.005 13.253 5.312 1.00 85.25 87 GLU A O 1
ATOM 701 N N . ASP A 1 88 ? 7.491 14.339 7.212 1.00 88.25 88 ASP A N 1
ATOM 702 C CA . ASP A 1 88 ? 8.387 13.302 7.735 1.00 88.25 88 ASP A CA 1
ATOM 703 C C . ASP A 1 88 ? 7.664 11.972 7.958 1.00 88.25 88 ASP A C 1
ATOM 705 O O . ASP A 1 88 ? 8.128 10.920 7.507 1.00 88.25 88 ASP A O 1
ATOM 709 N N . LEU A 1 89 ? 6.493 12.012 8.599 1.00 87.00 89 LEU A N 1
ATOM 710 C CA . LEU A 1 89 ? 5.639 10.844 8.777 1.00 87.00 89 LEU A CA 1
ATOM 711 C C . LEU A 1 89 ? 5.251 10.284 7.412 1.00 87.00 89 LEU A C 1
ATOM 713 O O . LEU A 1 89 ? 5.377 9.084 7.188 1.00 87.00 89 LEU A O 1
ATOM 717 N N . PHE A 1 90 ? 4.845 11.136 6.470 1.00 86.88 90 PHE A N 1
ATOM 718 C CA . PHE A 1 90 ? 4.491 10.689 5.128 1.00 86.88 90 PHE A CA 1
ATOM 719 C C . PHE A 1 90 ? 5.649 9.954 4.432 1.00 86.88 90 PHE A C 1
ATOM 721 O O . PHE A 1 90 ? 5.451 8.855 3.907 1.00 86.88 90 PHE A O 1
ATOM 728 N N . HIS A 1 91 ? 6.870 10.489 4.497 1.00 89.00 91 HIS A N 1
ATOM 729 C CA . HIS A 1 91 ? 8.062 9.831 3.961 1.00 89.00 91 HIS A CA 1
ATOM 730 C C . HIS A 1 91 ? 8.334 8.473 4.612 1.00 89.00 91 HIS A C 1
ATOM 732 O O . HIS A 1 91 ? 8.705 7.516 3.925 1.00 89.00 91 HIS A O 1
ATOM 738 N N . VAL A 1 92 ? 8.145 8.360 5.926 1.00 91.69 92 VAL A N 1
ATOM 739 C CA . VAL A 1 92 ? 8.300 7.088 6.641 1.00 91.69 92 VAL A CA 1
ATOM 740 C C . VAL A 1 92 ? 7.236 6.079 6.201 1.00 91.69 92 VAL A C 1
ATOM 742 O O . VAL A 1 92 ? 7.579 4.941 5.874 1.00 91.69 92 VAL A O 1
ATOM 745 N N . LEU A 1 93 ? 5.966 6.487 6.117 1.00 92.00 93 LEU A N 1
ATOM 746 C CA . LEU A 1 93 ? 4.864 5.624 5.679 1.00 92.00 93 LEU A CA 1
ATOM 747 C C . LEU A 1 93 ? 5.082 5.126 4.242 1.00 92.00 93 LEU A C 1
ATOM 749 O O . LEU A 1 93 ? 4.880 3.943 3.967 1.00 92.00 93 LEU A O 1
ATOM 753 N N . MET A 1 94 ? 5.570 5.987 3.343 1.00 92.81 94 MET A N 1
ATOM 754 C CA . MET A 1 94 ? 5.944 5.593 1.981 1.00 92.81 94 MET A CA 1
ATOM 755 C C . MET A 1 94 ? 7.047 4.532 1.963 1.00 92.81 94 MET A C 1
ATOM 757 O O . MET A 1 94 ? 6.924 3.548 1.237 1.00 92.81 94 MET A O 1
ATOM 761 N N . LYS A 1 95 ? 8.105 4.695 2.768 1.00 93.94 95 LYS A N 1
ATOM 762 C CA . LYS A 1 95 ? 9.205 3.717 2.853 1.00 93.94 95 LYS A CA 1
ATOM 763 C C . LYS A 1 95 ? 8.738 2.369 3.391 1.00 93.94 95 LYS A C 1
ATOM 765 O O . LYS A 1 95 ? 9.159 1.333 2.880 1.00 93.94 95 LYS A O 1
ATOM 770 N N . ILE A 1 96 ? 7.863 2.376 4.399 1.00 94.88 96 ILE A N 1
ATOM 771 C CA . ILE A 1 96 ? 7.243 1.151 4.917 1.00 94.88 96 ILE A CA 1
ATOM 772 C C . ILE A 1 96 ? 6.457 0.472 3.798 1.00 94.88 96 ILE A C 1
ATOM 774 O O . ILE A 1 96 ? 6.701 -0.696 3.506 1.00 94.88 96 ILE A O 1
ATOM 778 N N . TYR A 1 97 ? 5.578 1.211 3.120 1.00 95.81 97 TYR A N 1
ATOM 779 C CA . TYR A 1 97 ? 4.772 0.669 2.029 1.00 95.81 97 TYR A CA 1
ATOM 780 C C . TYR A 1 97 ? 5.646 0.099 0.897 1.00 95.81 97 TYR A C 1
ATOM 782 O O . TYR A 1 97 ? 5.393 -1.005 0.416 1.00 95.81 97 TYR A O 1
ATOM 790 N N . GLN A 1 98 ? 6.715 0.806 0.515 1.00 96.31 98 GLN A N 1
ATOM 791 C CA . GLN A 1 98 ? 7.677 0.356 -0.494 1.00 96.31 98 GLN A CA 1
ATOM 792 C C . GLN A 1 98 ? 8.362 -0.955 -0.105 1.00 96.31 98 GLN A C 1
ATOM 794 O O . GLN A 1 98 ? 8.447 -1.865 -0.925 1.00 96.31 98 GLN A O 1
ATOM 799 N N . ARG A 1 99 ? 8.798 -1.104 1.148 1.00 96.12 99 ARG A N 1
ATOM 800 C CA . ARG A 1 99 ? 9.428 -2.349 1.605 1.00 96.12 99 ARG A CA 1
ATOM 801 C C . ARG A 1 99 ? 8.516 -3.560 1.393 1.00 96.12 99 ARG A C 1
ATOM 803 O O . ARG A 1 99 ? 8.975 -4.589 0.900 1.00 96.12 99 ARG A O 1
ATOM 810 N N . TYR A 1 100 ? 7.244 -3.451 1.769 1.00 96.38 100 TYR A N 1
ATOM 811 C CA . TYR A 1 100 ? 6.313 -4.578 1.683 1.00 96.38 100 TYR A CA 1
ATOM 812 C C . TYR A 1 100 ? 5.801 -4.820 0.265 1.00 96.38 100 TYR A C 1
ATOM 814 O O . TYR A 1 100 ? 5.594 -5.970 -0.114 1.00 96.38 100 TYR A O 1
ATOM 822 N N . ILE A 1 101 ? 5.664 -3.776 -0.559 1.00 96.12 101 ILE A N 1
ATOM 823 C CA . ILE A 1 101 ? 5.297 -3.980 -1.962 1.00 96.12 101 ILE A CA 1
ATOM 824 C C . ILE A 1 101 ? 6.406 -4.684 -2.746 1.00 96.12 101 ILE A C 1
ATOM 826 O O . ILE A 1 101 ? 6.121 -5.565 -3.550 1.00 96.12 101 ILE A O 1
ATOM 830 N N . GLU A 1 102 ? 7.672 -4.343 -2.489 1.00 95.81 102 GLU A N 1
ATOM 831 C CA . GLU A 1 102 ? 8.821 -4.991 -3.126 1.00 95.81 102 GLU A CA 1
ATOM 832 C C . GLU A 1 102 ? 8.915 -6.467 -2.725 1.00 95.81 102 GLU A C 1
ATOM 834 O O . GLU A 1 102 ? 9.121 -7.324 -3.586 1.00 95.81 102 GLU A O 1
ATOM 839 N N . ARG A 1 103 ? 8.700 -6.778 -1.441 1.00 95.44 103 ARG A N 1
ATOM 840 C CA . ARG A 1 103 ? 8.661 -8.161 -0.943 1.00 95.44 103 ARG A CA 1
ATOM 841 C C . ARG A 1 103 ? 7.542 -8.970 -1.587 1.00 95.44 103 ARG A C 1
ATOM 843 O O . ARG A 1 103 ? 7.813 -10.059 -2.083 1.00 95.44 103 ARG A O 1
ATOM 850 N N . GLU A 1 104 ? 6.332 -8.421 -1.654 1.00 96.19 104 GLU A N 1
ATOM 851 C CA . GLU A 1 104 ? 5.191 -9.094 -2.282 1.00 96.19 104 GLU A CA 1
ATOM 852 C C . GLU A 1 104 ? 5.424 -9.342 -3.781 1.00 96.19 104 GLU A C 1
ATOM 854 O O . GLU A 1 104 ? 5.151 -10.434 -4.279 1.00 96.19 104 GLU A O 1
ATOM 859 N N . ILE A 1 105 ? 5.990 -8.368 -4.507 1.00 95.12 105 ILE A N 1
ATOM 860 C CA . ILE A 1 105 ? 6.359 -8.544 -5.921 1.00 95.12 105 ILE A CA 1
ATOM 861 C C . ILE A 1 105 ? 7.335 -9.715 -6.074 1.00 95.12 105 ILE A C 1
ATOM 863 O O . ILE A 1 105 ? 7.123 -10.587 -6.917 1.00 95.12 105 ILE A O 1
ATOM 867 N N . VAL A 1 106 ? 8.395 -9.753 -5.261 1.00 95.00 106 VAL A N 1
ATOM 868 C CA . VAL A 1 106 ? 9.386 -10.837 -5.305 1.00 95.00 106 VAL A CA 1
ATOM 869 C C . VAL A 1 106 ? 8.740 -12.176 -4.957 1.00 95.00 106 VAL A C 1
ATOM 871 O O . VAL A 1 106 ? 8.967 -13.149 -5.674 1.00 95.00 106 VAL A O 1
ATOM 874 N N . ALA A 1 107 ? 7.905 -12.226 -3.917 1.00 94.56 107 ALA A N 1
ATOM 875 C CA . ALA A 1 107 ? 7.203 -13.433 -3.493 1.00 94.56 107 ALA A CA 1
ATOM 876 C C . ALA A 1 107 ? 6.350 -14.021 -4.624 1.00 94.56 107 ALA A C 1
ATOM 878 O O . ALA A 1 107 ? 6.487 -15.206 -4.929 1.00 94.56 107 ALA A O 1
ATOM 879 N N . ARG A 1 108 ? 5.555 -13.194 -5.318 1.00 93.75 108 ARG A N 1
ATOM 880 C CA . ARG A 1 108 ? 4.750 -13.643 -6.468 1.00 93.75 108 ARG A CA 1
ATOM 881 C C . ARG A 1 108 ? 5.611 -14.167 -7.612 1.00 93.75 108 ARG A C 1
ATOM 883 O O . ARG A 1 108 ? 5.280 -15.197 -8.192 1.00 93.75 108 ARG A O 1
ATOM 890 N N . VAL A 1 109 ? 6.734 -13.509 -7.905 1.00 93.00 109 VAL A N 1
ATOM 891 C CA . VAL A 1 109 ? 7.664 -13.936 -8.966 1.00 93.00 109 VAL A CA 1
ATOM 892 C C . VAL A 1 109 ? 8.284 -15.305 -8.669 1.00 93.00 109 VAL A C 1
ATOM 894 O O . VAL A 1 109 ? 8.434 -16.112 -9.584 1.00 93.00 109 VAL A O 1
ATOM 897 N N . VAL A 1 110 ? 8.625 -15.594 -7.410 1.00 93.50 110 VAL A N 1
ATOM 898 C CA . VAL A 1 110 ? 9.226 -16.883 -7.012 1.00 93.50 110 VAL A CA 1
ATOM 899 C C . VAL A 1 110 ? 8.194 -17.958 -6.648 1.00 93.50 110 VAL A C 1
ATOM 901 O O . VAL A 1 110 ? 8.575 -19.060 -6.259 1.00 93.50 110 VAL A O 1
ATOM 904 N N . GLY A 1 111 ? 6.895 -17.660 -6.765 1.00 90.50 111 GLY A N 1
ATOM 905 C CA . GLY A 1 111 ? 5.807 -18.572 -6.398 1.00 90.50 111 GLY A CA 1
ATOM 906 C C . GLY A 1 111 ? 5.638 -18.785 -4.887 1.00 90.50 111 GLY A C 1
ATOM 907 O O . GLY A 1 111 ? 5.062 -19.791 -4.474 1.00 90.50 111 GLY A O 1
ATOM 908 N N . GLY A 1 112 ? 6.159 -17.873 -4.065 1.00 87.31 112 GLY A N 1
ATOM 909 C CA . GLY A 1 112 ? 6.025 -17.879 -2.609 1.00 87.31 112 GLY A CA 1
ATOM 910 C C . GLY A 1 112 ? 4.808 -17.097 -2.106 1.00 87.31 112 GLY A C 1
ATOM 911 O O . GLY A 1 112 ? 4.028 -16.542 -2.881 1.00 87.31 112 GLY A O 1
ATOM 912 N N . ARG A 1 113 ? 4.659 -17.038 -0.777 1.00 78.75 113 ARG A N 1
ATOM 913 C CA . ARG A 1 113 ? 3.677 -16.195 -0.081 1.00 78.75 113 ARG A CA 1
ATOM 914 C C . ARG A 1 113 ? 4.329 -15.479 1.094 1.00 78.75 113 ARG A C 1
ATOM 916 O O . ARG A 1 113 ? 5.165 -16.061 1.780 1.00 78.75 113 ARG A O 1
ATOM 923 N N . CYS A 1 114 ? 3.894 -14.250 1.332 1.00 81.00 114 CYS A N 1
ATOM 924 C CA . CYS A 1 114 ? 4.301 -13.412 2.454 1.00 81.00 114 CYS A CA 1
ATOM 925 C C . CYS A 1 114 ? 3.136 -13.287 3.449 1.00 81.00 114 CYS A C 1
ATOM 927 O O . CYS A 1 114 ? 2.541 -12.223 3.592 1.00 81.00 114 CYS A O 1
ATOM 929 N N . GLU A 1 115 ? 2.747 -14.401 4.080 1.00 75.00 115 GLU A N 1
ATOM 930 C CA . GLU A 1 115 ? 1.514 -14.466 4.887 1.00 75.00 115 GLU A CA 1
ATOM 931 C C . GLU A 1 115 ? 1.564 -13.558 6.133 1.00 75.00 115 GLU A C 1
ATOM 933 O O . GLU A 1 115 ? 0.549 -12.967 6.489 1.00 75.00 115 GLU A O 1
ATOM 938 N N . GLU A 1 116 ? 2.744 -13.367 6.731 1.00 83.94 116 GLU A N 1
ATOM 939 C CA . GLU A 1 116 ? 2.943 -12.534 7.933 1.00 83.94 116 GLU A CA 1
ATOM 940 C C . GLU A 1 116 ? 3.202 -11.048 7.616 1.00 83.94 116 GLU A C 1
ATOM 942 O O . GLU A 1 116 ? 2.953 -10.175 8.449 1.00 83.94 116 GLU A O 1
ATOM 947 N N . ASP A 1 117 ? 3.637 -10.726 6.391 1.00 89.06 117 ASP A N 1
ATOM 948 C CA . ASP A 1 117 ? 4.046 -9.368 5.997 1.00 89.06 117 ASP A CA 1
ATOM 949 C C . ASP A 1 117 ? 2.912 -8.340 6.148 1.00 89.06 117 ASP A C 1
ATOM 951 O O . ASP A 1 117 ? 3.167 -7.162 6.393 1.00 89.06 117 ASP A O 1
ATOM 955 N N . GLY A 1 118 ? 1.653 -8.766 6.001 1.00 87.69 118 GLY A N 1
ATOM 956 C CA . GLY A 1 118 ? 0.496 -7.891 6.185 1.00 87.69 118 GLY A CA 1
ATOM 957 C C . GLY A 1 118 ? 0.378 -7.375 7.620 1.00 87.69 118 GLY A C 1
ATOM 958 O O . GLY A 1 118 ? 0.210 -6.173 7.833 1.00 87.69 118 GLY A O 1
ATOM 959 N N . ASP A 1 119 ? 0.516 -8.266 8.599 1.00 89.50 119 ASP A N 1
ATOM 960 C CA . ASP A 1 119 ? 0.434 -7.916 10.017 1.00 89.50 119 ASP A CA 1
ATOM 961 C C . ASP A 1 119 ? 1.686 -7.158 10.470 1.00 89.50 119 ASP A C 1
ATOM 963 O O . ASP A 1 119 ? 1.577 -6.152 11.178 1.00 89.50 119 ASP A O 1
ATOM 967 N N . GLU A 1 120 ? 2.871 -7.560 9.996 1.00 93.00 120 GLU A N 1
ATOM 968 C CA . GLU A 1 120 ? 4.117 -6.824 10.241 1.00 93.00 120 GLU A CA 1
ATOM 969 C C . GLU A 1 120 ? 4.057 -5.395 9.683 1.00 93.00 120 GLU A C 1
ATOM 971 O O . GLU A 1 120 ? 4.518 -4.445 10.325 1.00 93.00 120 GLU A O 1
ATOM 976 N N . MET A 1 121 ? 3.473 -5.214 8.494 1.00 93.00 121 MET A N 1
ATOM 977 C CA . MET A 1 121 ? 3.281 -3.902 7.887 1.00 93.00 121 MET A CA 1
ATOM 978 C C . MET A 1 121 ? 2.342 -3.038 8.715 1.00 93.00 121 MET A C 1
ATOM 980 O O . MET A 1 121 ? 2.679 -1.891 9.007 1.00 93.00 121 MET A O 1
ATOM 984 N N . LEU A 1 122 ? 1.184 -3.570 9.104 1.00 90.06 122 LEU A N 1
ATOM 985 C CA . LEU A 1 122 ? 0.222 -2.837 9.925 1.00 90.06 122 LEU A CA 1
ATOM 986 C C . LEU A 1 122 ? 0.826 -2.449 11.278 1.00 90.06 122 LEU A C 1
ATOM 988 O O . LEU A 1 122 ? 0.683 -1.303 11.694 1.00 90.06 122 LEU A O 1
ATOM 992 N N . CYS A 1 123 ? 1.571 -3.354 11.915 1.00 90.88 123 CYS A N 1
ATOM 993 C CA . CYS A 1 123 ? 2.303 -3.074 13.148 1.00 90.88 123 CYS A CA 1
ATOM 994 C C . CYS A 1 123 ? 3.337 -1.952 12.956 1.00 90.88 123 CYS A C 1
ATOM 996 O O . CYS A 1 123 ? 3.395 -1.008 13.745 1.00 90.88 123 CYS A O 1
ATOM 998 N N . ALA A 1 124 ? 4.119 -2.000 11.873 1.00 91.00 124 ALA A N 1
ATOM 999 C CA . ALA A 1 124 ? 5.094 -0.960 11.560 1.00 91.00 124 ALA A CA 1
ATOM 1000 C C . 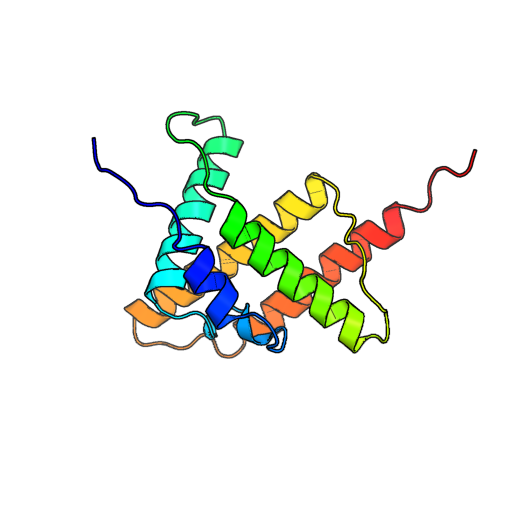ALA A 1 124 ? 4.431 0.406 11.326 1.00 91.00 124 ALA A C 1
ATOM 1002 O O . ALA A 1 124 ? 4.948 1.415 11.801 1.00 91.00 124 ALA A O 1
ATOM 1003 N N . LEU A 1 125 ? 3.293 0.452 10.625 1.00 87.69 125 LEU A N 1
ATOM 1004 C CA . LEU A 1 125 ? 2.532 1.687 10.416 1.00 87.69 125 LEU A CA 1
ATOM 1005 C C . LEU A 1 125 ? 1.995 2.240 11.742 1.00 87.69 125 LEU A C 1
ATOM 1007 O O . LEU A 1 125 ? 2.179 3.425 12.017 1.00 87.69 125 LEU A O 1
ATOM 1011 N N . ASP A 1 126 ? 1.399 1.387 12.579 1.00 86.12 126 ASP A N 1
ATOM 1012 C CA . ASP A 1 126 ? 0.855 1.768 13.887 1.00 86.12 126 ASP A CA 1
ATOM 1013 C C . ASP A 1 126 ? 1.940 2.376 14.795 1.00 86.12 126 ASP A C 1
ATOM 1015 O O . ASP A 1 126 ? 1.719 3.428 15.396 1.00 86.12 126 ASP A O 1
ATOM 1019 N N . LEU A 1 127 ? 3.138 1.780 14.836 1.00 87.94 127 LEU A N 1
ATOM 1020 C CA . LEU A 1 127 ? 4.269 2.295 15.619 1.00 87.94 127 LEU A CA 1
ATOM 1021 C C . LEU A 1 127 ? 4.699 3.703 15.186 1.00 87.94 127 LEU A C 1
ATOM 1023 O O . LEU A 1 127 ? 5.023 4.532 16.035 1.00 87.94 127 LEU A O 1
ATOM 1027 N N . GLN A 1 128 ? 4.704 3.987 13.881 1.00 88.00 128 GLN A N 1
ATOM 1028 C CA . GLN A 1 128 ? 5.086 5.310 13.376 1.00 88.00 128 GLN A CA 1
ATOM 1029 C C . GLN A 1 128 ? 3.985 6.346 13.594 1.00 88.00 128 GLN A C 1
ATOM 1031 O O . GLN A 1 128 ? 4.261 7.489 13.936 1.00 88.00 128 GLN A O 1
ATOM 1036 N N . ILE A 1 129 ? 2.719 5.965 13.437 1.00 80.31 129 ILE A N 1
ATOM 1037 C CA . ILE A 1 129 ? 1.605 6.884 13.695 1.00 80.31 129 ILE A CA 1
ATOM 1038 C C . ILE A 1 129 ? 1.561 7.262 15.185 1.00 80.31 129 ILE A C 1
ATOM 1040 O O . ILE A 1 129 ? 1.366 8.435 15.516 1.00 80.31 129 ILE A O 1
ATOM 1044 N N . ALA A 1 130 ? 1.793 6.299 16.082 1.00 79.50 130 ALA A N 1
ATOM 1045 C CA . ALA A 1 130 ? 1.849 6.539 17.521 1.00 79.50 130 ALA A CA 1
ATOM 1046 C C . ALA A 1 130 ? 3.024 7.452 17.907 1.00 79.50 130 ALA A C 1
ATOM 1048 O O . ALA A 1 130 ? 2.817 8.455 18.590 1.00 79.50 130 ALA A O 1
ATOM 1049 N N . SER A 1 131 ? 4.232 7.174 17.402 1.00 77.81 131 SER A N 1
ATOM 1050 C CA . SER A 1 131 ? 5.428 7.961 17.729 1.00 77.81 131 SER A CA 1
ATOM 1051 C C . SER A 1 131 ? 5.323 9.422 17.285 1.00 77.81 131 SER A C 1
ATOM 1053 O O . SER A 1 131 ? 5.830 10.316 17.959 1.00 77.81 131 SER A O 1
ATOM 1055 N N . PHE A 1 132 ? 4.636 9.701 16.178 1.00 67.69 132 PHE A N 1
ATOM 1056 C CA . PHE A 1 132 ? 4.401 11.074 15.731 1.00 67.69 132 PHE A CA 1
ATOM 1057 C C . PHE A 1 132 ? 3.276 11.775 16.504 1.00 67.69 132 PHE A C 1
ATOM 1059 O O . PHE A 1 132 ? 3.342 12.989 16.684 1.00 67.69 132 PHE A O 1
ATOM 1066 N N . SER A 1 133 ? 2.288 11.033 17.012 1.00 64.12 133 SER A N 1
ATOM 1067 C CA . SER A 1 133 ? 1.198 11.591 17.830 1.00 64.12 133 SER A CA 1
ATOM 1068 C C . SER A 1 133 ? 1.685 12.058 19.207 1.00 64.12 133 SER A C 1
ATOM 1070 O O . SER A 1 133 ? 1.242 13.090 19.702 1.00 64.12 133 SER A O 1
ATOM 1072 N N . GLU A 1 134 ? 2.643 11.346 19.805 1.00 58.69 134 GLU A N 1
ATOM 1073 C CA . GLU A 1 134 ? 3.252 11.721 21.092 1.00 58.69 134 GLU A CA 1
ATOM 1074 C C . GLU A 1 134 ? 4.153 12.966 20.984 1.00 58.69 134 GLU A C 1
ATOM 1076 O O . GLU A 1 134 ? 4.306 13.714 21.950 1.00 58.69 134 GLU A O 1
ATOM 1081 N N . ASN A 1 135 ? 4.695 13.237 19.791 1.00 51.09 135 ASN A N 1
ATOM 1082 C CA . ASN A 1 135 ? 5.573 14.377 19.521 1.00 51.09 135 ASN A CA 1
ATOM 1083 C C . ASN A 1 135 ? 4.827 15.680 19.157 1.00 51.09 135 ASN A C 1
ATOM 1085 O O . ASN A 1 135 ? 5.449 16.741 19.145 1.00 51.09 135 ASN A O 1
ATOM 1089 N N . GLU A 1 136 ? 3.510 15.652 18.901 1.00 47.72 136 GLU A N 1
ATOM 1090 C CA . GLU A 1 136 ? 2.706 16.870 18.662 1.00 47.72 136 GLU A CA 1
ATOM 1091 C C . GLU A 1 136 ? 2.256 17.576 19.967 1.00 47.72 136 GLU A C 1
ATOM 1093 O O . GLU A 1 136 ? 1.593 18.614 19.919 1.00 47.72 136 GLU A O 1
ATOM 1098 N N . HIS A 1 137 ? 2.679 17.106 21.149 1.00 36.06 137 HIS A N 1
ATOM 1099 C CA . HIS A 1 137 ? 2.488 17.798 22.432 1.00 36.06 137 HIS A CA 1
ATOM 1100 C C . HIS A 1 137 ? 3.497 18.938 22.687 1.00 36.06 137 HIS A C 1
ATOM 1102 O O . HIS A 1 137 ? 3.988 19.085 23.796 1.00 36.06 137 HIS A O 1
ATOM 1108 N N . PHE A 1 138 ? 3.792 19.792 21.704 1.00 35.06 138 PHE A N 1
ATOM 1109 C CA . PHE A 1 138 ? 4.441 21.091 21.939 1.00 35.06 138 PHE A CA 1
ATOM 1110 C C . PHE A 1 138 ? 4.017 22.092 20.856 1.00 35.06 138 PHE A C 1
ATOM 1112 O O . PHE A 1 138 ? 4.553 22.098 19.757 1.00 35.06 138 PHE A O 1
ATOM 1119 N N . VAL A 1 139 ? 2.977 22.876 21.145 1.00 29.77 139 VAL A N 1
ATOM 1120 C CA . VAL A 1 139 ? 2.977 24.340 21.352 1.00 29.77 139 VAL A CA 1
ATOM 1121 C C . VAL A 1 139 ? 1.504 24.745 21.462 1.00 29.77 139 VAL A C 1
ATOM 1123 O O . VAL A 1 139 ? 0.803 24.929 20.471 1.00 29.77 139 VAL A O 1
ATOM 1126 N N . SER A 1 140 ? 1.026 24.877 22.696 1.00 35.12 140 SER A N 1
ATOM 1127 C CA . SER A 1 140 ? -0.099 25.752 23.015 1.00 35.12 140 SER A CA 1
ATOM 1128 C C . SER A 1 140 ? 0.475 27.103 23.424 1.00 35.12 140 SER A C 1
ATOM 1130 O O . SER A 1 140 ? 1.057 27.210 24.504 1.00 35.12 140 SER A O 1
ATOM 1132 N N . SER A 1 141 ? 0.353 28.104 22.555 1.00 34.72 141 SER A N 1
ATOM 1133 C CA . SER A 1 141 ? 0.444 29.544 22.848 1.00 34.72 141 SER A CA 1
ATOM 1134 C C . SER A 1 141 ? -0.147 30.316 21.677 1.00 34.72 141 SER A C 1
ATOM 1136 O O . SER A 1 141 ? 0.393 30.153 20.562 1.00 34.72 141 SER A O 1
#

pLDDT: mean 85.5, std 13.96, range [29.77, 96.38]

Foldseek 3Di:
DPPLDAAPQVVLCVQPPPDALLCLALQNDDPSNLVRLLVLLVVVVCVVVPPVVDDGRCNSVVVSLVRNVCNVCVVVVDDPPDDDDDPVLSVQLSVLRNVRSVVSVVCVVVVHDPVCSRVVSSVSNVVSVVVVVVVVPDDDD

Radius of gyration: 15.79 Å; chains: 1; bounding box: 33×48×48 Å